Protein AF-A0A6S6G348-F1 (afdb_monomer_lite)

Secondary structure (DSSP, 8-state):
-----------------------PPPPPPPP-PPPPPPEEEEEEEEEEE--TTS-HHHHHHHHHHHHHHHHT--STTTHHHHHHHTT-EEEEEEEEEGGGS-HHHHHHHHHPPTTPBPPPBS-TTTTEEEEEEEEEEEE--

pLDDT: mean 83.46, std 15.78, range [40.0, 96.06]

Structure (mmCIF, N/CA/C/O backbone):
data_AF-A0A6S6G348-F1
#
_entry.id   AF-A0A6S6G348-F1
#
loop_
_atom_site.group_PDB
_atom_site.id
_atom_site.type_symbol
_atom_site.label_atom_id
_atom_site.label_alt_id
_atom_site.label_comp_id
_atom_site.label_asym_id
_atom_site.label_entity_id
_atom_site.label_seq_id
_atom_site.pdbx_PDB_ins_code
_atom_site.Cartn_x
_atom_site.Cartn_y
_atom_site.Cartn_z
_atom_site.occupancy
_atom_site.B_iso_or_equiv
_atom_site.auth_seq_id
_atom_site.auth_comp_id
_atom_site.auth_asym_id
_atom_site.auth_atom_id
_atom_site.pdbx_PDB_model_num
ATOM 1 N N . MET A 1 1 ? -27.844 35.633 -78.879 1.00 42.41 1 MET A N 1
ATOM 2 C CA . MET A 1 1 ? -27.438 36.965 -79.381 1.00 42.41 1 MET A CA 1
ATOM 3 C C . MET A 1 1 ? -27.120 37.827 -78.162 1.00 42.41 1 MET A C 1
ATOM 5 O O . MET A 1 1 ? -27.983 37.888 -77.311 1.00 42.41 1 MET A O 1
ATOM 9 N N . THR A 1 2 ? -25.990 38.483 -77.908 1.00 40.00 2 THR A N 1
ATOM 10 C CA . THR A 1 2 ? -24.669 38.653 -78.532 1.00 40.00 2 THR A CA 1
ATOM 11 C C . THR A 1 2 ? -23.876 39.516 -77.524 1.00 40.00 2 THR A C 1
ATOM 13 O O . THR A 1 2 ? -24.476 40.437 -76.981 1.00 40.00 2 THR A O 1
ATOM 16 N N . LYS A 1 3 ? -22.558 39.287 -77.356 1.00 44.50 3 LYS A N 1
ATOM 17 C CA . LYS A 1 3 ? -21.554 40.154 -76.671 1.00 44.50 3 LYS A CA 1
ATOM 18 C C . LYS A 1 3 ? -21.692 40.265 -75.132 1.00 44.50 3 LYS A C 1
ATOM 20 O O . LYS A 1 3 ? -22.777 40.392 -74.602 1.00 44.50 3 LYS A O 1
ATOM 25 N N . THR A 1 4 ? -20.624 40.221 -74.329 1.00 50.81 4 THR A N 1
ATOM 26 C CA . THR A 1 4 ? -19.409 41.037 -74.473 1.00 50.81 4 THR A CA 1
ATOM 27 C C . THR A 1 4 ? -18.234 40.426 -73.693 1.00 50.81 4 THR A C 1
ATOM 29 O O . THR A 1 4 ? -18.291 40.285 -72.476 1.00 50.81 4 THR A O 1
ATOM 32 N N . LEU A 1 5 ? -17.154 40.096 -74.406 1.00 58.41 5 LEU A N 1
ATOM 33 C CA . LEU A 1 5 ? -15.804 39.906 -73.867 1.00 58.41 5 LEU A CA 1
ATOM 34 C C . LEU A 1 5 ? -15.197 41.273 -73.540 1.00 58.41 5 LEU A C 1
ATOM 36 O O . LEU A 1 5 ? -15.156 42.101 -74.449 1.00 58.41 5 LEU A O 1
ATOM 40 N N . THR A 1 6 ? -14.618 41.505 -72.354 1.00 52.28 6 THR A N 1
ATOM 41 C CA . THR A 1 6 ? -13.570 42.540 -72.205 1.00 52.28 6 THR A CA 1
ATOM 42 C C . THR A 1 6 ? -12.612 42.272 -71.028 1.00 52.28 6 THR A C 1
ATOM 44 O O . THR A 1 6 ? -12.906 42.577 -69.882 1.00 52.28 6 THR A O 1
ATOM 47 N N . ARG A 1 7 ? -11.436 41.738 -71.389 1.00 50.44 7 ARG A N 1
ATOM 48 C CA . ARG A 1 7 ? -10.073 42.044 -70.896 1.00 50.44 7 ARG A CA 1
ATOM 49 C C . ARG A 1 7 ? -9.738 41.838 -69.410 1.00 50.44 7 ARG A C 1
ATOM 51 O O . ARG A 1 7 ? -9.768 42.758 -68.603 1.00 50.44 7 ARG A O 1
ATOM 58 N N . LEU A 1 8 ? -9.213 40.644 -69.131 1.00 49.50 8 LEU A N 1
ATOM 59 C CA . LEU A 1 8 ? -8.283 40.386 -68.033 1.00 49.50 8 LEU A CA 1
ATOM 60 C C . LEU A 1 8 ? -6.935 41.061 -68.371 1.00 49.50 8 LEU A C 1
ATOM 62 O O . LEU A 1 8 ? -6.202 40.584 -69.237 1.00 49.50 8 LEU A O 1
ATOM 66 N N . SER A 1 9 ? -6.635 42.202 -67.748 1.00 47.44 9 SER A N 1
ATOM 67 C CA . SER A 1 9 ? -5.305 42.821 -67.828 1.00 47.44 9 SER A CA 1
ATOM 68 C C . SER A 1 9 ? -4.337 42.086 -66.907 1.00 47.44 9 SER A C 1
ATOM 70 O O . SER A 1 9 ? -4.500 42.074 -65.690 1.00 47.44 9 SER A O 1
ATOM 72 N N . ILE A 1 10 ? -3.321 41.492 -67.524 1.00 53.97 10 ILE A N 1
ATOM 73 C CA . ILE A 1 10 ? -2.128 40.924 -66.901 1.00 53.97 10 ILE A CA 1
ATOM 74 C C . ILE A 1 10 ? -1.099 42.057 -66.792 1.00 53.97 10 ILE A C 1
ATOM 76 O O . ILE A 1 10 ? -0.582 42.512 -67.807 1.00 53.97 10 ILE A O 1
ATOM 80 N N . ALA A 1 11 ? -0.817 42.520 -65.578 1.00 45.59 11 ALA A N 1
ATOM 81 C CA . ALA A 1 11 ? 0.353 43.324 -65.209 1.00 45.59 11 ALA A CA 1
ATOM 82 C C . ALA A 1 11 ? 0.430 43.293 -63.670 1.00 45.59 11 ALA A C 1
ATOM 84 O O . ALA A 1 11 ? -0.579 43.521 -63.020 1.00 45.59 11 ALA A O 1
ATOM 85 N N . ALA A 1 12 ? 1.521 42.987 -62.982 1.00 51.47 12 ALA A N 1
ATOM 86 C CA . ALA A 1 12 ? 2.907 42.848 -63.369 1.00 51.47 12 ALA A CA 1
ATOM 87 C C . ALA A 1 12 ? 3.573 41.842 -62.411 1.00 51.47 12 ALA A C 1
ATOM 89 O O . ALA A 1 12 ? 3.335 41.869 -61.203 1.00 51.47 12 ALA A O 1
ATOM 90 N N . LEU A 1 13 ? 4.418 40.965 -62.958 1.00 51.59 13 LEU A N 1
ATOM 91 C CA . LEU A 1 13 ? 5.405 40.227 -62.178 1.00 51.59 13 LEU A CA 1
ATOM 92 C C . LEU A 1 13 ? 6.441 41.230 -61.657 1.00 51.59 13 LEU A C 1
ATOM 94 O O . LEU A 1 13 ? 7.192 41.796 -62.447 1.00 51.59 13 LEU A O 1
ATOM 98 N N . ALA A 1 14 ? 6.521 41.404 -60.342 1.00 51.78 14 ALA A N 1
ATOM 99 C CA . ALA A 1 14 ? 7.700 41.958 -59.688 1.00 51.78 14 ALA A CA 1
ATOM 100 C C . ALA A 1 14 ? 8.364 40.831 -58.888 1.00 51.78 14 ALA A C 1
ATOM 102 O O . ALA A 1 14 ? 8.032 40.567 -57.734 1.00 51.78 14 ALA A O 1
ATOM 103 N N . ILE A 1 15 ? 9.269 40.117 -59.558 1.00 60.88 15 ILE A N 1
ATOM 104 C CA . ILE A 1 15 ? 10.200 39.179 -58.933 1.00 60.88 15 ILE A CA 1
ATOM 105 C C . ILE A 1 15 ? 11.302 40.027 -58.291 1.00 60.88 15 ILE A C 1
ATOM 107 O O . ILE A 1 15 ? 12.186 40.514 -58.989 1.00 60.88 15 ILE A O 1
ATOM 111 N N . SER A 1 16 ? 11.262 40.191 -56.970 1.00 54.62 16 SER A N 1
ATOM 112 C CA . SER A 1 16 ? 12.415 40.648 -56.185 1.00 54.62 16 SER A CA 1
ATOM 113 C C . SER A 1 16 ? 12.945 39.466 -55.382 1.00 54.62 16 SER A C 1
ATOM 115 O O . SER A 1 16 ? 12.503 39.202 -54.267 1.00 54.62 16 SER A O 1
ATOM 117 N N . LEU A 1 17 ? 13.874 38.725 -55.990 1.00 60.19 17 LEU A N 1
ATOM 118 C CA . LEU A 1 17 ? 14.581 37.595 -55.390 1.00 60.19 17 LEU A CA 1
ATOM 119 C C . LEU A 1 17 ? 16.019 38.011 -55.059 1.00 60.19 17 LEU A C 1
ATOM 121 O O . LEU A 1 17 ? 16.921 37.716 -55.830 1.00 60.19 17 LEU A O 1
ATOM 125 N N . ILE A 1 18 ? 16.260 38.687 -53.933 1.00 62.12 18 ILE A N 1
ATOM 126 C CA . ILE A 1 18 ? 17.600 38.710 -53.317 1.00 62.12 18 ILE A CA 1
ATOM 127 C C . ILE A 1 18 ? 17.441 38.809 -51.795 1.00 62.12 18 ILE A C 1
ATOM 129 O O . ILE A 1 18 ? 17.275 39.892 -51.243 1.00 62.12 18 ILE A O 1
ATOM 133 N N . ALA A 1 19 ? 17.515 37.668 -51.113 1.00 59.53 19 ALA A N 1
ATOM 134 C CA . ALA A 1 19 ? 17.841 37.607 -49.692 1.00 59.53 19 ALA A CA 1
ATOM 135 C C . ALA A 1 19 ? 19.164 36.833 -49.556 1.00 59.53 19 ALA A C 1
ATOM 137 O O . ALA A 1 19 ? 19.288 35.758 -50.150 1.00 59.53 19 ALA A O 1
ATOM 138 N N . PRO A 1 20 ? 20.168 37.346 -48.822 1.00 57.03 20 PRO A N 1
ATOM 139 C CA . PRO A 1 20 ? 21.407 36.616 -48.602 1.00 57.03 20 PRO A CA 1
ATOM 140 C C . PRO A 1 20 ? 21.132 35.419 -47.686 1.00 57.03 20 PRO A C 1
ATOM 142 O O . PRO A 1 20 ? 20.765 35.573 -46.522 1.00 57.03 20 PRO A O 1
ATOM 145 N N . PHE A 1 21 ? 21.314 34.213 -48.223 1.00 55.91 21 PHE A N 1
ATOM 146 C CA . PHE A 1 21 ? 21.340 32.977 -47.448 1.00 55.91 21 PHE A CA 1
ATOM 147 C C . PHE A 1 21 ? 22.572 33.018 -46.531 1.00 55.91 21 PHE A C 1
ATOM 149 O O . PHE A 1 21 ? 23.689 32.702 -46.939 1.00 55.91 21 PHE A O 1
ATOM 156 N N . ALA A 1 22 ? 22.381 33.458 -45.288 1.00 58.53 22 ALA A N 1
ATOM 157 C CA . ALA A 1 22 ? 23.371 33.282 -44.241 1.00 58.53 22 ALA A CA 1
ATOM 158 C C . ALA A 1 22 ? 23.515 31.776 -43.980 1.00 58.53 22 ALA A C 1
ATOM 160 O O . ALA A 1 22 ? 22.620 31.137 -43.424 1.00 58.53 22 ALA A O 1
ATOM 161 N N . LEU A 1 23 ? 24.631 31.200 -44.427 1.00 62.00 23 LEU A N 1
ATOM 162 C CA . LEU A 1 23 ? 24.992 29.809 -44.182 1.00 62.00 23 LEU A CA 1
ATOM 163 C C . LEU A 1 23 ? 25.342 29.653 -42.695 1.00 62.00 23 LEU A C 1
ATOM 165 O O . LEU A 1 23 ? 26.496 29.778 -42.288 1.00 62.00 23 LEU A O 1
ATOM 169 N N . ALA A 1 24 ? 24.321 29.440 -41.866 1.00 60.31 24 ALA A N 1
ATOM 170 C CA . ALA A 1 24 ? 24.498 29.094 -40.467 1.00 60.31 24 ALA A CA 1
ATOM 171 C C . ALA A 1 24 ? 25.220 27.742 -40.375 1.00 60.31 24 ALA A C 1
ATOM 173 O O . ALA A 1 24 ? 24.788 26.746 -40.960 1.00 60.31 24 ALA A O 1
ATOM 174 N N . ALA A 1 25 ? 26.339 27.718 -39.650 1.00 63.09 25 ALA A N 1
ATOM 175 C CA . ALA A 1 25 ? 27.100 26.511 -39.373 1.00 63.09 25 ALA A CA 1
ATOM 176 C C . ALA A 1 25 ? 26.193 25.428 -38.763 1.00 63.09 25 ALA A C 1
ATOM 178 O O . ALA A 1 25 ? 25.502 25.668 -37.771 1.00 63.09 25 ALA A O 1
ATOM 179 N N . ALA A 1 26 ? 26.209 24.230 -39.348 1.00 65.06 26 ALA A N 1
ATOM 180 C CA . ALA A 1 26 ? 25.468 23.089 -38.828 1.00 65.06 26 ALA A CA 1
ATOM 181 C C . ALA A 1 26 ? 25.947 22.743 -37.400 1.00 65.06 26 ALA A C 1
ATOM 183 O O . ALA A 1 26 ? 27.161 22.664 -37.165 1.00 65.06 26 ALA A O 1
ATOM 184 N N . PRO A 1 27 ? 25.037 22.515 -36.434 1.00 70.44 27 PRO A N 1
ATOM 185 C CA . PRO A 1 27 ? 25.428 22.062 -35.107 1.00 70.44 27 PRO A CA 1
ATOM 186 C C . PRO A 1 27 ? 26.082 20.680 -35.213 1.00 70.44 27 PRO A C 1
ATOM 188 O O . PRO A 1 27 ? 25.544 19.766 -35.840 1.00 70.44 27 PRO A O 1
ATOM 191 N N . LYS A 1 28 ? 27.256 20.516 -34.587 1.00 68.00 28 LYS A N 1
ATOM 192 C CA . LYS A 1 28 ? 27.884 19.196 -34.436 1.00 68.00 28 LYS A CA 1
ATOM 193 C C . LYS A 1 28 ? 26.889 18.260 -33.729 1.00 68.00 28 LYS A C 1
ATOM 195 O O . LYS A 1 28 ? 26.266 18.705 -32.760 1.00 68.00 28 LYS A O 1
ATOM 200 N N . PRO A 1 29 ? 26.733 16.992 -34.160 1.00 66.81 29 PRO A N 1
ATOM 201 C CA . PRO A 1 29 ? 25.852 16.058 -33.472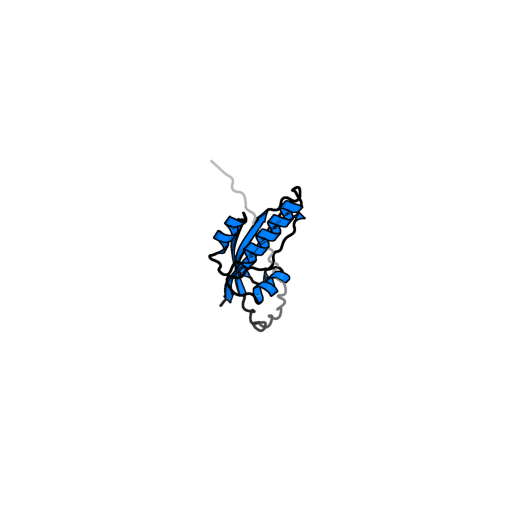 1.00 66.81 29 PRO A CA 1
ATOM 202 C C . PRO A 1 29 ? 26.309 15.938 -32.018 1.00 66.81 29 PRO A C 1
ATOM 204 O O . PRO A 1 29 ? 27.471 15.632 -31.740 1.00 66.81 29 PRO A O 1
ATOM 207 N N . ALA A 1 30 ? 25.403 16.245 -31.089 1.00 65.06 30 ALA A N 1
ATOM 208 C CA . ALA A 1 30 ? 25.683 16.131 -29.668 1.00 65.06 30 ALA A CA 1
ATOM 209 C C . ALA A 1 30 ? 26.061 14.676 -29.333 1.00 65.06 30 ALA A C 1
ATOM 211 O O . ALA A 1 30 ? 25.508 13.749 -29.940 1.00 65.06 30 ALA A O 1
ATOM 212 N N . PRO A 1 31 ? 26.967 14.442 -28.364 1.00 67.00 31 PRO A N 1
ATOM 213 C CA . PRO A 1 31 ? 27.217 13.093 -27.877 1.00 67.00 31 PRO A CA 1
ATOM 214 C C . PRO A 1 31 ? 25.880 12.496 -27.432 1.00 67.00 31 PRO A C 1
ATOM 216 O O . PRO A 1 31 ? 25.144 13.133 -26.672 1.00 67.00 31 PRO A O 1
ATOM 219 N N . LYS A 1 32 ? 25.545 11.298 -27.928 1.00 63.31 32 LYS A N 1
ATOM 220 C CA . LYS A 1 32 ? 24.353 10.559 -27.496 1.00 63.31 32 LYS A CA 1
ATOM 221 C C . LYS A 1 32 ? 24.485 10.324 -25.994 1.00 63.31 32 LYS A C 1
ATOM 223 O O . LYS A 1 32 ? 25.187 9.413 -25.564 1.00 63.31 32 LYS A O 1
ATOM 228 N N . LYS A 1 33 ? 23.861 11.183 -25.187 1.00 69.12 33 LYS A N 1
ATOM 229 C CA . LYS A 1 33 ? 23.741 10.962 -23.749 1.00 69.12 33 LYS A CA 1
ATOM 230 C C . LYS A 1 33 ? 22.970 9.659 -23.597 1.00 69.12 33 LYS A C 1
ATOM 232 O O . LYS A 1 33 ? 21.876 9.541 -24.144 1.00 69.12 33 LYS A O 1
ATOM 237 N N . ALA A 1 34 ? 23.553 8.680 -22.913 1.00 70.12 34 ALA A N 1
ATOM 238 C CA . ALA A 1 34 ? 22.820 7.481 -22.543 1.00 70.12 34 ALA A CA 1
ATOM 239 C C . ALA A 1 34 ? 21.558 7.923 -21.789 1.00 70.12 34 ALA A C 1
ATOM 241 O O . ALA A 1 34 ? 21.656 8.619 -20.776 1.00 70.12 34 ALA A O 1
ATOM 242 N N . THR A 1 35 ? 20.378 7.591 -22.312 1.00 70.62 35 THR A N 1
ATOM 243 C CA . THR A 1 35 ? 19.127 7.824 -21.596 1.00 70.62 35 THR A CA 1
ATOM 244 C C . THR A 1 35 ? 19.129 6.924 -20.363 1.00 70.62 35 THR A C 1
ATOM 246 O O . THR A 1 35 ? 19.319 5.711 -20.501 1.00 70.62 35 THR A O 1
ATOM 249 N N . PRO A 1 36 ? 18.987 7.480 -19.146 1.00 74.06 36 PRO A N 1
ATOM 250 C CA . PRO A 1 36 ? 18.901 6.657 -17.951 1.00 74.06 36 PRO A CA 1
ATOM 251 C C . PRO A 1 36 ? 17.687 5.738 -18.084 1.00 74.06 36 PRO A C 1
ATOM 253 O O . PRO A 1 36 ? 16.603 6.195 -18.445 1.00 74.06 36 PRO A O 1
ATOM 256 N N . LYS A 1 37 ? 17.876 4.440 -17.820 1.00 83.44 37 LYS A N 1
ATOM 257 C CA . LYS A 1 37 ? 16.794 3.457 -17.933 1.00 83.44 37 LYS A CA 1
ATOM 258 C C . LYS A 1 37 ? 15.645 3.840 -17.008 1.00 83.44 37 LYS A C 1
ATOM 260 O O . LYS A 1 37 ? 15.863 4.081 -15.816 1.00 83.44 37 LYS A O 1
ATOM 265 N N . LEU A 1 38 ? 14.433 3.872 -17.551 1.00 86.62 38 LEU A N 1
ATOM 266 C CA . LEU A 1 38 ? 13.244 4.164 -16.770 1.00 86.62 38 LEU A CA 1
ATOM 267 C C . LEU A 1 38 ? 12.869 2.945 -15.924 1.00 86.62 38 LEU A C 1
ATOM 269 O O . LE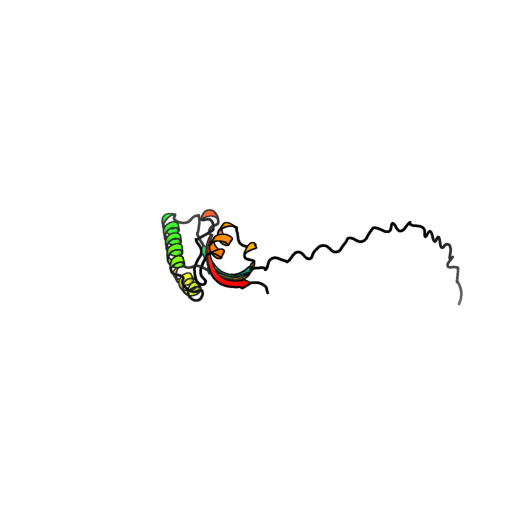U A 1 38 ? 12.883 1.814 -16.401 1.00 86.62 38 LEU A O 1
ATOM 273 N N . VAL A 1 39 ? 12.535 3.163 -14.654 1.00 93.06 39 VAL A N 1
ATOM 274 C CA . VAL A 1 39 ? 11.988 2.111 -13.788 1.00 93.06 39 VAL A CA 1
ATOM 275 C C . VAL A 1 39 ? 10.488 2.328 -13.690 1.00 93.06 39 VAL A C 1
ATOM 277 O O . VAL A 1 39 ? 10.052 3.357 -13.177 1.00 93.06 39 VAL A O 1
ATOM 280 N N . LEU A 1 40 ? 9.715 1.360 -14.165 1.00 94.38 40 LEU A N 1
ATOM 281 C CA . LEU A 1 40 ? 8.264 1.324 -14.065 1.00 94.38 40 LEU A CA 1
ATOM 282 C C . LEU A 1 40 ? 7.856 0.472 -12.866 1.00 94.38 40 LEU A C 1
ATOM 284 O O . LEU A 1 40 ? 8.428 -0.591 -12.614 1.00 94.38 40 LEU A O 1
ATOM 288 N N . VAL A 1 41 ? 6.848 0.921 -12.130 1.00 95.19 41 VAL A N 1
ATOM 289 C CA . VAL A 1 41 ? 6.251 0.168 -11.030 1.00 95.19 41 VAL A CA 1
ATOM 290 C C . VAL A 1 41 ? 4.787 -0.121 -11.315 1.00 95.19 41 VAL A C 1
ATOM 292 O O . VAL A 1 41 ? 4.085 0.655 -11.962 1.00 95.19 41 VAL A O 1
ATOM 295 N N . THR A 1 42 ? 4.332 -1.266 -10.825 1.00 95.56 42 THR A N 1
ATOM 296 C CA . THR A 1 42 ? 2.910 -1.588 -10.731 1.00 95.56 42 THR A CA 1
ATOM 297 C C . THR A 1 42 ? 2.553 -1.637 -9.263 1.00 95.56 42 THR A C 1
ATOM 299 O O . THR A 1 42 ? 3.193 -2.364 -8.500 1.00 95.56 42 THR A O 1
ATOM 302 N N . VAL A 1 43 ? 1.567 -0.844 -8.867 1.00 94.94 43 VAL A N 1
ATOM 303 C CA . VAL A 1 43 ? 1.130 -0.705 -7.483 1.00 94.94 43 VAL A CA 1
ATOM 304 C C . VAL A 1 43 ? -0.380 -0.855 -7.390 1.00 94.94 43 VAL A C 1
ATOM 306 O O . VAL A 1 43 ? -1.116 -0.459 -8.293 1.00 94.94 43 VAL A O 1
ATOM 309 N N . LYS A 1 44 ? -0.838 -1.392 -6.264 1.00 95.88 44 LYS A N 1
ATOM 310 C CA . LYS A 1 44 ? -2.231 -1.273 -5.843 1.00 95.88 44 LYS A CA 1
ATOM 311 C C . LYS A 1 44 ? -2.330 -0.197 -4.786 1.00 95.88 44 LYS A C 1
ATOM 313 O O . LYS A 1 44 ? -1.585 -0.218 -3.813 1.00 95.88 44 LYS A O 1
ATOM 318 N N . GLN A 1 45 ? -3.250 0.732 -4.963 1.00 94.62 45 GLN A N 1
ATOM 319 C CA . GLN A 1 45 ? -3.556 1.744 -3.972 1.00 94.62 45 GLN A CA 1
ATOM 320 C C . GLN A 1 45 ? -4.789 1.325 -3.187 1.00 94.62 45 GLN A C 1
ATOM 322 O O . GLN A 1 45 ? -5.868 1.197 -3.759 1.00 94.62 45 GLN A O 1
ATOM 327 N N . MET A 1 46 ? -4.643 1.185 -1.875 1.00 95.50 46 MET A N 1
ATOM 328 C CA . MET A 1 46 ? -5.769 1.101 -0.951 1.00 95.50 46 MET A CA 1
ATOM 329 C C . MET A 1 46 ? -6.094 2.493 -0.428 1.00 95.50 46 MET A C 1
ATOM 331 O O . MET A 1 46 ? -5.198 3.256 -0.076 1.00 95.50 46 MET A O 1
ATOM 335 N N . THR A 1 47 ? -7.373 2.851 -0.404 1.00 95.56 47 THR A N 1
ATOM 336 C CA . THR A 1 47 ? -7.851 4.145 0.093 1.00 95.56 47 THR A CA 1
ATOM 337 C C . THR A 1 47 ? -9.024 3.934 1.031 1.00 95.56 47 THR A C 1
ATOM 339 O O . THR A 1 47 ? -10.016 3.319 0.646 1.00 95.56 47 THR A O 1
ATOM 342 N N . VAL A 1 48 ? -8.933 4.491 2.234 1.00 94.88 48 VAL A N 1
ATOM 343 C CA . VAL A 1 48 ? -10.049 4.569 3.175 1.00 94.88 48 VAL A CA 1
ATOM 344 C C . VAL A 1 48 ? -10.550 6.010 3.238 1.00 94.88 48 VAL A C 1
ATOM 346 O O . VAL A 1 48 ? -9.763 6.955 3.329 1.00 94.88 48 VAL A O 1
ATOM 349 N N . ALA A 1 49 ? -11.868 6.182 3.149 1.00 93.69 49 ALA A N 1
ATOM 350 C CA . ALA A 1 49 ? -12.501 7.476 3.363 1.00 93.69 49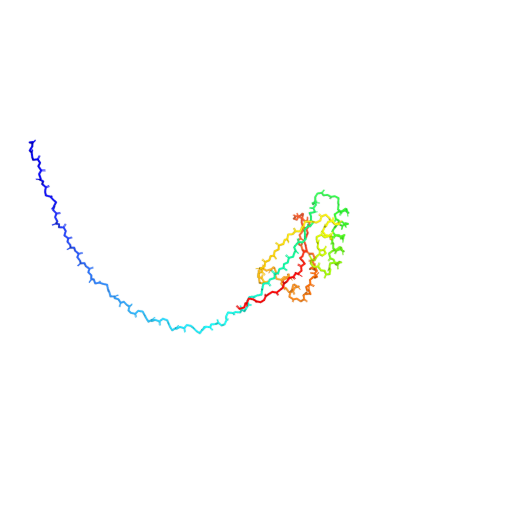 ALA A CA 1
ATOM 351 C C . ALA A 1 49 ? -12.603 7.759 4.866 1.00 93.69 49 ALA A C 1
ATOM 353 O O . ALA A 1 49 ? -13.000 6.887 5.650 1.00 93.69 49 ALA A O 1
ATOM 354 N N . VAL A 1 50 ? -12.256 8.979 5.247 1.00 91.81 50 VAL A N 1
ATOM 355 C CA . VAL A 1 50 ? -12.355 9.511 6.603 1.00 91.81 50 VAL A CA 1
ATOM 356 C C . VAL A 1 50 ? -13.311 10.692 6.539 1.00 91.81 50 VAL A C 1
ATOM 358 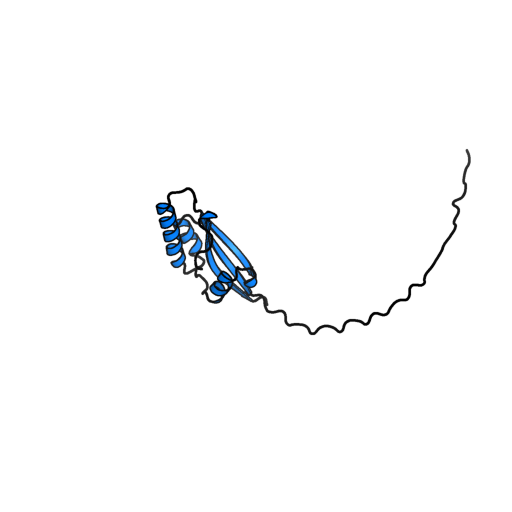O O . VAL A 1 50 ? -13.132 11.575 5.709 1.00 91.81 50 VAL A O 1
ATOM 361 N N . ASP A 1 51 ? -14.345 10.687 7.373 1.00 90.12 51 ASP A N 1
ATOM 362 C CA . ASP A 1 51 ? -15.238 11.835 7.496 1.00 90.12 51 ASP A CA 1
ATOM 363 C C . ASP A 1 51 ? -14.626 12.810 8.512 1.00 90.12 51 ASP A C 1
ATOM 365 O O . ASP A 1 51 ? -14.545 12.449 9.685 1.00 90.12 51 ASP A O 1
ATOM 369 N N . PRO A 1 52 ? -14.159 14.004 8.105 1.00 86.19 52 PRO A N 1
ATOM 370 C CA . PRO A 1 52 ? -13.539 14.951 9.027 1.00 86.19 52 PRO A CA 1
ATOM 371 C C . PRO A 1 52 ? -14.530 15.555 10.034 1.00 86.19 52 PRO A C 1
ATOM 373 O O . PRO A 1 52 ? -14.088 16.108 11.036 1.00 86.19 52 PRO A O 1
ATOM 376 N N . ALA A 1 53 ? -15.843 15.462 9.789 1.00 89.81 53 ALA A N 1
ATOM 377 C CA . ALA A 1 53 ? -16.884 15.915 10.714 1.00 89.81 53 ALA A CA 1
ATOM 378 C C . ALA A 1 53 ? -17.363 14.805 11.669 1.00 89.81 53 ALA A C 1
ATOM 380 O O . ALA A 1 53 ? -18.227 15.047 12.514 1.00 89.81 53 ALA A O 1
ATOM 381 N N . GLY A 1 54 ? -16.836 13.586 11.517 1.00 87.69 54 GLY A N 1
ATOM 382 C CA . GLY A 1 54 ? -17.195 12.439 12.342 1.00 87.69 54 GLY A CA 1
ATOM 383 C C . GLY A 1 54 ? -16.591 12.480 13.748 1.00 87.69 54 GLY A C 1
ATOM 384 O O . GLY A 1 54 ? -15.772 13.331 14.086 1.00 87.69 54 GLY A O 1
ATOM 385 N N . ASP A 1 55 ? -16.979 11.502 14.565 1.00 94.88 55 ASP A N 1
ATOM 386 C CA . ASP A 1 55 ? -16.415 11.302 15.900 1.00 94.88 55 ASP A CA 1
ATOM 387 C C . ASP A 1 55 ? -14.900 11.027 15.839 1.00 94.88 55 ASP A C 1
ATOM 389 O O . ASP A 1 55 ? -14.446 10.102 15.157 1.00 94.88 55 ASP A O 1
ATOM 393 N N . GLU A 1 56 ? -14.110 11.818 16.573 1.00 91.69 56 GLU A N 1
ATOM 394 C CA . GLU A 1 56 ? -12.644 11.762 16.519 1.00 91.69 56 GLU A CA 1
ATOM 395 C C . GLU A 1 56 ? -12.107 10.396 16.958 1.00 91.69 56 GLU A C 1
ATOM 397 O O . GLU A 1 56 ? -11.172 9.863 16.348 1.00 91.69 56 GLU A O 1
ATOM 402 N N . LYS A 1 57 ? -12.723 9.795 17.984 1.00 93.94 57 LYS A N 1
ATOM 403 C CA . LYS A 1 57 ? -12.300 8.492 18.491 1.00 93.94 57 LYS A CA 1
ATOM 404 C C . LYS A 1 57 ? -12.550 7.403 17.447 1.00 93.94 57 LYS A C 1
ATOM 406 O O . LYS A 1 57 ? -11.646 6.622 17.153 1.00 93.94 57 LYS A O 1
ATOM 411 N N . ALA A 1 58 ? -13.734 7.378 16.844 1.00 92.50 58 ALA A N 1
ATOM 412 C CA . ALA A 1 58 ? -14.080 6.436 15.787 1.00 92.50 58 ALA A CA 1
ATOM 413 C C . ALA A 1 58 ? -13.170 6.593 14.557 1.00 92.50 58 ALA A C 1
ATOM 415 O O . ALA A 1 58 ? -12.761 5.599 13.952 1.00 92.50 58 ALA A O 1
ATOM 416 N N . ILE A 1 59 ? -12.806 7.829 14.198 1.00 92.38 59 ILE A N 1
ATOM 417 C CA . ILE A 1 59 ? -11.852 8.111 13.118 1.00 92.38 59 ILE A CA 1
ATOM 418 C C . ILE A 1 59 ? -10.470 7.543 13.452 1.00 92.38 59 ILE A C 1
ATOM 420 O O . ILE A 1 59 ? -9.868 6.866 12.615 1.00 92.38 59 ILE A O 1
ATOM 424 N N . ALA A 1 60 ? -9.967 7.803 14.660 1.00 92.38 60 ALA A N 1
ATOM 425 C CA . ALA A 1 60 ? -8.673 7.300 15.105 1.00 92.38 60 ALA A CA 1
ATOM 426 C C 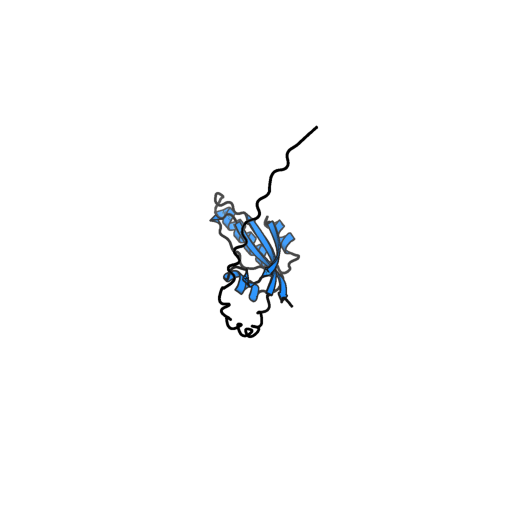. ALA A 1 60 ? -8.639 5.764 15.101 1.00 92.38 60 ALA A C 1
ATOM 428 O O . ALA A 1 60 ? -7.711 5.178 14.540 1.00 92.38 60 ALA A O 1
ATOM 429 N N . ASP A 1 61 ? -9.684 5.119 15.628 1.00 93.88 61 ASP A N 1
ATOM 430 C CA . ASP A 1 61 ? -9.821 3.661 15.644 1.00 93.88 61 ASP A CA 1
ATOM 431 C C . ASP A 1 61 ? -9.834 3.090 14.210 1.00 93.88 61 ASP A C 1
ATOM 433 O O . ASP A 1 61 ? -9.139 2.114 13.915 1.00 93.88 61 ASP A O 1
ATOM 437 N N . LYS A 1 62 ? -10.556 3.732 13.280 1.00 92.19 62 LYS A N 1
ATOM 438 C CA . LYS A 1 62 ? -10.616 3.324 11.866 1.00 92.19 62 LYS A CA 1
ATOM 439 C C . LYS A 1 62 ? -9.259 3.432 11.171 1.00 92.19 62 LYS A C 1
ATOM 441 O O . LYS A 1 62 ? -8.876 2.531 10.423 1.00 92.19 62 LYS A O 1
ATOM 446 N N . ILE A 1 63 ? -8.525 4.520 11.402 1.00 93.06 63 ILE A N 1
ATOM 447 C CA . ILE A 1 63 ? -7.195 4.732 10.811 1.00 93.06 63 ILE A CA 1
ATOM 448 C C . ILE A 1 63 ? -6.187 3.739 11.391 1.00 93.06 63 ILE A C 1
ATOM 450 O O . ILE A 1 63 ? -5.410 3.155 10.636 1.00 93.06 63 ILE A O 1
ATOM 454 N N . ALA A 1 64 ? -6.229 3.494 12.702 1.00 93.75 64 ALA A N 1
ATOM 455 C CA . ALA A 1 64 ? -5.385 2.497 13.348 1.00 93.75 64 ALA A CA 1
ATOM 456 C C . ALA A 1 64 ? -5.661 1.090 12.793 1.00 93.75 64 ALA A C 1
ATOM 458 O O . ALA A 1 64 ? -4.724 0.380 12.427 1.00 93.75 64 ALA A O 1
ATOM 459 N N . ALA A 1 65 ? -6.933 0.710 12.638 1.00 94.00 65 ALA A N 1
ATOM 460 C CA . ALA A 1 65 ? -7.315 -0.561 12.025 1.00 94.00 65 ALA A CA 1
ATOM 461 C C . ALA A 1 65 ? -6.819 -0.671 10.574 1.00 94.00 65 ALA A C 1
ATOM 463 O O . ALA A 1 65 ? -6.252 -1.693 10.190 1.00 94.00 65 ALA A O 1
ATOM 464 N N . PHE A 1 66 ? -6.963 0.395 9.780 1.00 95.38 66 PHE A N 1
ATOM 465 C CA . PHE A 1 66 ? -6.450 0.451 8.410 1.00 95.38 66 PHE A CA 1
ATOM 466 C C . PHE A 1 66 ? -4.924 0.291 8.355 1.00 95.38 66 PHE A C 1
ATOM 468 O O . PHE A 1 66 ? -4.410 -0.454 7.517 1.00 95.38 66 PHE A O 1
ATOM 475 N N . GLN A 1 67 ? -4.194 0.939 9.267 1.00 93.94 67 GLN A N 1
ATOM 476 C CA . GLN A 1 67 ? -2.742 0.813 9.370 1.00 93.94 67 GLN A CA 1
ATOM 477 C C . GLN A 1 67 ? -2.324 -0.620 9.699 1.00 93.94 67 GLN A C 1
ATOM 479 O O . GLN A 1 67 ? -1.491 -1.185 8.994 1.00 93.94 67 GLN A O 1
ATOM 484 N N . GLN A 1 68 ? -2.917 -1.217 10.734 1.00 94.44 68 GLN A N 1
ATOM 485 C CA . GLN A 1 68 ? -2.595 -2.581 11.160 1.00 94.44 68 GLN A CA 1
ATOM 486 C C . GLN A 1 68 ? -2.914 -3.603 10.066 1.00 94.44 68 GLN A C 1
ATOM 488 O O . GLN A 1 68 ? -2.089 -4.459 9.756 1.00 94.44 68 GLN A O 1
ATOM 493 N N . ALA A 1 69 ? -4.070 -3.465 9.415 1.00 94.38 69 ALA A N 1
ATOM 494 C CA . ALA A 1 69 ? -4.455 -4.322 8.301 1.00 94.38 69 ALA A CA 1
ATOM 495 C C . ALA A 1 69 ? -3.465 -4.217 7.129 1.00 94.38 69 ALA A C 1
ATOM 497 O O . ALA A 1 69 ? -3.083 -5.230 6.548 1.00 94.38 69 ALA A O 1
ATOM 498 N N . SER A 1 70 ? -2.997 -3.003 6.822 1.00 93.06 70 SER A N 1
ATOM 499 C CA . SER A 1 70 ? -2.027 -2.765 5.747 1.00 93.06 70 SER A CA 1
ATOM 500 C C . SER A 1 70 ? -0.666 -3.414 6.022 1.00 93.06 70 SER A C 1
ATOM 502 O O . SER A 1 70 ? -0.035 -3.919 5.096 1.00 93.06 70 SER A O 1
ATOM 504 N N . LEU A 1 71 ? -0.222 -3.448 7.284 1.00 91.12 71 LEU A N 1
ATOM 505 C CA . LEU A 1 71 ? 1.023 -4.117 7.687 1.00 91.12 71 LEU A CA 1
ATOM 506 C C . LEU A 1 71 ? 0.958 -5.645 7.535 1.00 91.12 71 LEU A C 1
ATOM 508 O O . LEU A 1 71 ? 1.996 -6.283 7.385 1.00 91.12 71 LEU A O 1
ATOM 512 N N . GLY A 1 72 ? -0.245 -6.224 7.549 1.00 91.31 72 GLY A N 1
ATOM 513 C CA . GLY A 1 72 ? -0.474 -7.653 7.324 1.00 91.31 72 GLY A CA 1
ATOM 514 C C . GLY A 1 72 ? -0.469 -8.078 5.852 1.00 91.31 72 GLY A C 1
ATOM 515 O O . GLY A 1 72 ? -0.702 -9.250 5.567 1.00 91.31 72 GLY A O 1
ATOM 516 N N . ILE A 1 73 ? -0.241 -7.156 4.910 1.00 94.56 73 ILE A N 1
ATOM 517 C CA . ILE A 1 73 ? -0.190 -7.468 3.478 1.00 94.56 73 ILE A CA 1
ATOM 518 C C . ILE A 1 73 ? 1.209 -7.975 3.120 1.00 94.56 73 ILE A C 1
ATOM 520 O O . ILE A 1 73 ? 2.192 -7.233 3.193 1.00 94.56 73 ILE A O 1
ATOM 524 N N . PHE A 1 74 ? 1.280 -9.233 2.682 1.00 92.44 74 PHE A N 1
ATOM 525 C CA . PHE A 1 74 ? 2.521 -9.869 2.227 1.00 92.44 74 PHE A CA 1
ATOM 526 C C . PHE A 1 74 ? 2.504 -10.211 0.733 1.00 92.44 74 PHE A C 1
ATOM 528 O O . PHE A 1 74 ? 3.553 -10.492 0.151 1.00 92.44 74 PHE A O 1
ATOM 535 N N . SER A 1 75 ? 1.334 -10.161 0.092 1.00 94.12 75 SER A N 1
ATOM 536 C CA . SER A 1 75 ? 1.162 -10.383 -1.339 1.00 94.12 75 SER A CA 1
ATOM 537 C C . SER A 1 75 ? 0.178 -9.392 -1.959 1.00 94.12 75 SER A C 1
ATOM 539 O O . SER A 1 75 ? -0.806 -8.971 -1.354 1.00 94.12 75 SER A O 1
ATOM 541 N N . CYS A 1 76 ? 0.378 -9.079 -3.243 1.00 94.06 76 CYS A N 1
ATOM 542 C CA . CYS A 1 76 ? -0.574 -8.271 -4.011 1.00 94.06 76 CYS A CA 1
ATOM 543 C C . CYS A 1 76 ? -1.930 -8.947 -4.262 1.00 94.06 76 CYS A C 1
ATOM 545 O O . CYS A 1 76 ? -2.888 -8.276 -4.671 1.00 94.06 76 CYS A O 1
ATOM 547 N N . ALA A 1 77 ? -2.014 -10.259 -4.035 1.00 93.38 77 ALA A N 1
ATOM 548 C CA . ALA A 1 77 ? -3.273 -10.994 -4.042 1.00 93.38 77 ALA A CA 1
ATOM 549 C C . ALA A 1 77 ? -4.127 -10.671 -2.801 1.00 93.38 77 ALA A C 1
ATOM 551 O O . ALA A 1 77 ? -5.344 -10.541 -2.921 1.00 93.38 77 ALA A O 1
ATOM 552 N N . ASP A 1 78 ? -3.491 -10.442 -1.647 1.00 93.81 78 ASP A N 1
ATOM 553 C CA . ASP A 1 78 ? -4.175 -10.250 -0.358 1.00 93.81 78 ASP A CA 1
ATOM 554 C C . ASP A 1 78 ? -4.911 -8.908 -0.284 1.00 93.81 78 ASP A C 1
ATOM 556 O O . ASP A 1 78 ? -5.917 -8.773 0.410 1.00 93.81 78 ASP A O 1
ATOM 560 N N . VAL A 1 79 ? -4.440 -7.920 -1.050 1.00 95.75 79 VAL A N 1
ATOM 561 C CA . VAL A 1 79 ? -4.898 -6.521 -1.033 1.00 95.75 79 VAL A CA 1
ATOM 562 C C . VAL A 1 79 ? -6.416 -6.399 -1.119 1.00 95.75 79 VAL A C 1
ATOM 564 O O . VAL A 1 79 ? -7.017 -5.660 -0.350 1.00 95.75 79 VAL A O 1
ATOM 567 N N . ALA A 1 80 ? -7.058 -7.129 -2.034 1.00 95.00 80 ALA A N 1
ATOM 568 C CA . ALA A 1 80 ? -8.507 -7.039 -2.207 1.00 95.00 80 ALA A CA 1
ATOM 569 C C . ALA A 1 80 ? -9.277 -7.634 -1.016 1.00 95.00 80 ALA A C 1
ATOM 571 O O . ALA A 1 80 ? -10.357 -7.150 -0.684 1.00 95.00 80 ALA A O 1
ATOM 572 N N . GLY A 1 81 ? -8.734 -8.673 -0.375 1.00 95.06 81 GLY A N 1
ATOM 573 C CA . GLY A 1 81 ? -9.310 -9.266 0.830 1.00 95.06 81 GLY A CA 1
ATOM 574 C C . GLY A 1 81 ? -9.171 -8.331 2.026 1.00 95.06 81 GLY A C 1
ATOM 575 O O . GLY A 1 81 ? -10.168 -7.995 2.659 1.00 95.06 81 GLY A O 1
ATOM 576 N N . VAL A 1 82 ? -7.956 -7.837 2.270 1.00 95.19 82 VAL A N 1
ATOM 577 C CA . VAL A 1 82 ? -7.660 -6.890 3.355 1.00 95.19 82 VAL A CA 1
ATOM 578 C C . VAL A 1 82 ? -8.437 -5.585 3.181 1.00 95.19 82 VAL A C 1
ATOM 580 O O . VAL A 1 82 ? -8.986 -5.062 4.140 1.00 95.19 82 VAL A O 1
ATOM 583 N N . ALA A 1 83 ? -8.572 -5.068 1.959 1.00 95.38 83 ALA A N 1
ATOM 584 C CA . ALA A 1 83 ? -9.352 -3.858 1.716 1.00 95.38 83 ALA A CA 1
ATOM 585 C C . ALA A 1 83 ? -10.829 -4.020 2.107 1.00 95.38 83 ALA A C 1
ATOM 587 O O . ALA A 1 83 ? -11.413 -3.105 2.685 1.00 95.38 83 ALA A O 1
ATOM 588 N N . LYS A 1 84 ? -11.424 -5.194 1.861 1.00 95.44 84 LYS A N 1
ATOM 589 C CA . LYS A 1 84 ? -12.815 -5.474 2.245 1.00 95.44 84 LYS A CA 1
ATOM 590 C C . LYS A 1 84 ? -13.014 -5.481 3.758 1.00 95.44 84 LYS A C 1
ATOM 592 O O . LYS A 1 84 ? -14.047 -5.000 4.211 1.00 95.44 84 LYS A O 1
ATOM 597 N N . THR A 1 85 ? -12.051 -5.979 4.538 1.00 94.44 85 THR A N 1
ATOM 598 C CA . THR A 1 85 ? -12.190 -6.045 6.005 1.00 94.44 85 THR A CA 1
ATOM 599 C C . THR A 1 85 ? -12.194 -4.665 6.659 1.00 94.44 85 THR A C 1
ATOM 601 O O . THR A 1 85 ? -12.838 -4.480 7.686 1.00 94.44 85 THR A O 1
ATOM 604 N N . VAL A 1 86 ? -11.523 -3.685 6.047 1.00 93.44 86 VAL A N 1
ATOM 605 C CA . VAL A 1 86 ? -11.401 -2.308 6.562 1.00 93.44 86 VAL A CA 1
ATOM 606 C C . VAL A 1 86 ? -12.242 -1.280 5.796 1.00 93.44 86 VAL A C 1
ATOM 608 O O . VAL A 1 86 ? -12.135 -0.080 6.048 1.00 93.44 86 VAL A O 1
ATOM 611 N N . GLY A 1 87 ? -13.076 -1.723 4.849 1.00 93.00 87 GLY A N 1
ATOM 612 C CA . GLY A 1 87 ? -13.913 -0.835 4.035 1.00 93.00 87 GLY A CA 1
ATOM 613 C C . GLY A 1 87 ? -13.110 0.123 3.146 1.00 93.00 87 GLY A C 1
ATOM 614 O O . GLY A 1 87 ? -13.515 1.267 2.940 1.00 93.00 87 GLY A O 1
ATOM 615 N N . ALA A 1 88 ? -11.952 -0.319 2.654 1.00 95.69 88 ALA A N 1
ATOM 616 C CA . ALA A 1 88 ? -11.118 0.436 1.729 1.00 95.69 88 ALA A CA 1
ATOM 617 C C . ALA A 1 88 ? -11.459 0.118 0.265 1.00 95.69 88 ALA A C 1
ATOM 619 O O . ALA A 1 88 ? -11.829 -1.000 -0.091 1.00 95.69 88 ALA A O 1
ATOM 620 N N . SER A 1 89 ? -11.272 1.111 -0.600 1.00 95.31 89 SER A N 1
ATOM 621 C CA . SER A 1 89 ? -11.314 0.951 -2.053 1.00 95.31 89 SER A CA 1
ATOM 622 C C . SER A 1 89 ? -9.921 0.632 -2.592 1.00 95.31 89 SER A C 1
ATOM 624 O O . SER A 1 89 ? -8.928 1.167 -2.091 1.00 95.31 89 SER A O 1
ATOM 626 N N . VAL A 1 90 ? -9.850 -0.227 -3.610 1.00 96.00 90 VAL A N 1
ATOM 627 C CA . VAL A 1 90 ? -8.605 -0.609 -4.285 1.00 96.00 90 VAL A CA 1
ATOM 628 C C . VAL A 1 90 ? -8.599 -0.026 -5.692 1.00 96.00 90 VAL A C 1
ATOM 630 O O . VAL A 1 90 ? -9.554 -0.208 -6.440 1.00 96.00 90 VAL A O 1
ATOM 633 N N . ALA A 1 91 ? -7.510 0.647 -6.050 1.00 95.31 91 ALA A N 1
ATOM 634 C CA . ALA A 1 91 ? -7.244 1.105 -7.407 1.00 95.31 91 ALA A CA 1
ATOM 635 C C . ALA A 1 91 ? -5.907 0.542 -7.898 1.00 95.31 91 ALA A C 1
ATOM 637 O O . ALA A 1 91 ? -4.896 0.632 -7.200 1.00 95.31 91 ALA A O 1
ATOM 638 N N . ASP A 1 92 ? -5.897 -0.014 -9.102 1.00 94.25 92 ASP A N 1
ATOM 639 C CA . ASP A 1 92 ? -4.697 -0.537 -9.746 1.00 94.25 92 ASP A CA 1
ATOM 640 C C . ASP A 1 92 ? -4.020 0.551 -10.588 1.00 94.25 92 ASP A C 1
ATOM 642 O O . ASP A 1 92 ? -4.663 1.217 -11.399 1.00 94.25 92 ASP A O 1
ATOM 646 N N . ALA A 1 93 ? -2.708 0.718 -10.417 1.00 91.44 93 ALA A N 1
ATOM 647 C CA . ALA A 1 93 ? -1.896 1.611 -11.233 1.00 91.44 93 ALA A CA 1
ATOM 648 C C . ALA A 1 93 ? -0.668 0.858 -11.756 1.00 91.44 93 ALA A C 1
ATOM 650 O O . ALA A 1 93 ? 0.256 0.532 -11.006 1.00 91.44 93 ALA A O 1
ATOM 651 N N . ALA A 1 94 ? -0.663 0.571 -13.057 1.00 91.38 94 ALA A N 1
ATOM 652 C CA . ALA A 1 94 ? 0.416 -0.134 -13.740 1.00 91.38 94 ALA A CA 1
ATOM 653 C C . ALA A 1 94 ? 1.238 0.817 -14.616 1.00 91.38 94 ALA A C 1
ATOM 655 O O . ALA A 1 94 ? 0.716 1.793 -15.150 1.00 91.38 94 ALA A O 1
ATOM 656 N N . GLY A 1 95 ? 2.531 0.516 -14.768 1.00 89.69 95 GLY A N 1
ATOM 657 C CA . GLY A 1 95 ? 3.422 1.287 -15.637 1.00 89.69 95 GLY A CA 1
ATOM 658 C C . GLY A 1 95 ? 3.730 2.695 -15.126 1.00 89.69 95 GLY A C 1
ATOM 659 O O . GLY A 1 95 ? 4.066 3.569 -15.918 1.00 89.69 95 GLY A O 1
ATOM 660 N N . VAL A 1 96 ? 3.619 2.937 -13.817 1.00 92.50 96 VAL A N 1
ATOM 661 C CA . VAL A 1 96 ? 3.916 4.251 -13.239 1.00 92.50 96 VAL A CA 1
ATOM 662 C C . VAL A 1 96 ? 5.434 4.429 -13.189 1.00 92.50 96 VAL A C 1
ATOM 664 O O . VAL A 1 96 ? 6.117 3.592 -12.593 1.00 92.50 96 VAL A O 1
ATOM 667 N N . PRO A 1 97 ? 6.001 5.500 -13.767 1.00 93.00 97 PRO A N 1
ATOM 668 C CA . PRO A 1 97 ? 7.412 5.802 -13.592 1.00 93.00 97 PRO A CA 1
ATOM 669 C C . PRO A 1 97 ? 7.735 5.977 -12.111 1.00 93.00 97 PRO A C 1
ATOM 671 O O . PRO A 1 97 ? 7.089 6.767 -11.425 1.00 93.00 97 PRO A O 1
ATOM 674 N N . LEU A 1 98 ? 8.776 5.309 -11.609 1.00 92.06 98 LEU A N 1
ATOM 675 C CA . LEU A 1 98 ? 9.212 5.485 -10.223 1.00 92.06 98 LEU A CA 1
ATOM 676 C C . LEU A 1 98 ? 9.495 6.966 -9.934 1.00 92.06 98 LEU A C 1
ATOM 678 O O . LEU A 1 98 ? 9.215 7.443 -8.849 1.00 92.06 98 LEU A O 1
ATOM 682 N N . THR A 1 99 ? 9.997 7.718 -10.911 1.00 91.12 99 THR A N 1
ATOM 683 C CA . THR A 1 99 ? 10.263 9.158 -10.797 1.00 91.12 99 THR A CA 1
ATOM 684 C C . THR A 1 99 ? 9.013 10.028 -10.665 1.00 91.12 99 THR A C 1
ATOM 686 O O . THR A 1 99 ? 9.142 11.139 -10.157 1.00 91.12 99 THR A O 1
ATOM 689 N N . ALA A 1 100 ? 7.843 9.537 -11.086 1.00 91.00 100 ALA A N 1
ATOM 690 C CA . ALA A 1 100 ? 6.564 10.240 -10.988 1.00 91.00 100 ALA A CA 1
ATOM 691 C C . ALA A 1 100 ? 5.925 10.128 -9.594 1.00 91.00 100 ALA A C 1
ATOM 693 O O . ALA A 1 100 ? 4.993 10.868 -9.286 1.00 91.00 100 ALA A O 1
ATOM 694 N N . LEU A 1 101 ? 6.416 9.223 -8.740 1.00 90.19 101 LEU A N 1
ATOM 695 C CA . LEU A 1 101 ? 5.965 9.151 -7.354 1.00 90.19 101 LEU A CA 1
ATOM 696 C C . LEU A 1 101 ? 6.504 10.346 -6.537 1.00 90.19 101 LEU A C 1
ATOM 698 O O . LEU A 1 101 ? 7.593 10.853 -6.825 1.00 90.19 101 LEU A O 1
ATOM 702 N N . PRO A 1 102 ? 5.801 10.767 -5.472 1.00 89.62 102 PRO A N 1
ATOM 703 C CA . PRO A 1 102 ? 6.316 11.742 -4.513 1.00 89.62 102 PRO A CA 1
ATOM 704 C C . PRO A 1 102 ? 7.671 11.314 -3.923 1.00 89.62 102 PRO A C 1
ATOM 706 O O . PRO A 1 102 ? 7.857 10.119 -3.683 1.00 89.62 102 PRO A O 1
ATOM 709 N N . PRO A 1 103 ? 8.602 12.242 -3.620 1.00 88.94 103 PRO A N 1
ATOM 710 C CA . PRO A 1 103 ? 9.957 11.909 -3.164 1.00 88.94 103 PRO A CA 1
ATOM 711 C C . PRO A 1 103 ? 9.998 10.920 -1.991 1.00 88.94 103 PRO A C 1
ATOM 713 O O . PRO A 1 103 ? 10.690 9.911 -2.071 1.00 88.94 103 PRO A O 1
ATOM 716 N N . ALA A 1 104 ? 9.168 11.131 -0.966 1.00 87.56 104 ALA A N 1
ATOM 717 C CA . ALA A 1 104 ? 9.088 10.225 0.180 1.00 87.56 104 ALA A CA 1
ATOM 718 C C . ALA A 1 104 ? 8.701 8.790 -0.229 1.00 87.56 104 ALA A C 1
ATOM 720 O O . ALA A 1 104 ? 9.318 7.820 0.206 1.00 87.56 104 ALA A O 1
ATOM 721 N N . LEU A 1 105 ? 7.717 8.645 -1.124 1.00 90.25 105 LEU A N 1
ATOM 722 C CA . LEU A 1 105 ? 7.282 7.337 -1.614 1.00 90.25 105 LEU A CA 1
ATOM 723 C C . LEU A 1 105 ? 8.292 6.717 -2.577 1.00 90.25 105 LEU A C 1
ATOM 725 O O . LEU A 1 105 ? 8.405 5.496 -2.627 1.00 90.25 105 LEU A O 1
ATOM 729 N N . ARG A 1 106 ? 9.052 7.528 -3.316 1.00 92.06 106 ARG A N 1
ATOM 730 C CA . ARG A 1 106 ? 10.102 7.034 -4.213 1.00 92.06 106 ARG A CA 1
ATOM 731 C C . ARG A 1 106 ? 11.154 6.244 -3.468 1.00 92.06 106 ARG A C 1
ATOM 733 O O . ARG A 1 106 ? 11.510 5.161 -3.926 1.00 92.06 106 ARG A O 1
ATOM 740 N N . ASP A 1 107 ? 11.644 6.778 -2.357 1.00 90.88 107 ASP A N 1
ATOM 741 C CA . ASP A 1 107 ? 12.699 6.136 -1.576 1.00 90.88 107 ASP A CA 1
ATOM 742 C C . ASP A 1 107 ? 12.170 4.911 -0.828 1.00 90.88 107 ASP A C 1
ATOM 744 O O . ASP A 1 107 ? 12.811 3.861 -0.844 1.00 90.88 107 ASP A O 1
ATOM 748 N N . THR A 1 108 ? 10.950 4.987 -0.286 1.00 91.88 108 THR A N 1
ATOM 749 C CA . THR A 1 108 ? 10.279 3.838 0.338 1.00 91.88 108 THR A CA 1
ATOM 750 C C . THR A 1 108 ? 10.039 2.708 -0.670 1.00 91.88 108 THR A C 1
ATOM 752 O O . THR A 1 108 ? 10.523 1.594 -0.485 1.00 91.88 108 THR A O 1
ATOM 755 N N . VAL A 1 109 ? 9.395 2.986 -1.808 1.00 91.81 109 VAL A N 1
ATOM 756 C CA . VAL A 1 109 ? 9.174 1.987 -2.868 1.00 91.81 109 VAL A CA 1
ATOM 757 C C . VAL A 1 109 ? 10.503 1.472 -3.423 1.00 91.81 109 VAL A C 1
ATOM 759 O O . VAL A 1 109 ? 10.571 0.319 -3.849 1.00 91.81 109 VAL A O 1
ATOM 762 N N . ARG A 1 110 ? 11.582 2.279 -3.391 1.00 91.56 110 ARG A N 1
ATOM 763 C CA . ARG A 1 110 ? 12.913 1.859 -3.846 1.00 91.56 110 ARG A CA 1
ATOM 764 C C . ARG A 1 110 ? 13.426 0.644 -3.071 1.00 91.56 110 ARG A C 1
ATOM 766 O O . ARG A 1 110 ? 13.949 -0.280 -3.696 1.00 91.56 110 ARG A O 1
ATOM 773 N N . THR A 1 111 ? 13.272 0.656 -1.755 1.00 90.69 111 THR A N 1
ATOM 774 C CA . THR A 1 111 ? 13.860 -0.325 -0.831 1.00 90.69 111 THR A CA 1
ATOM 775 C C . THR A 1 111 ? 12.889 -1.433 -0.422 1.00 90.69 111 THR A C 1
ATOM 777 O O . THR A 1 111 ? 13.317 -2.467 0.087 1.00 90.69 111 THR A O 1
ATOM 780 N N . MET A 1 112 ? 11.595 -1.259 -0.685 1.00 92.12 112 MET A N 1
ATOM 781 C CA . MET A 1 112 ? 10.562 -2.239 -0.359 1.00 92.12 112 MET A CA 1
ATOM 782 C C . MET A 1 112 ? 10.610 -3.520 -1.199 1.00 92.12 112 MET A C 1
ATOM 784 O O . MET A 1 112 ? 10.992 -3.533 -2.376 1.00 92.12 112 MET A O 1
ATOM 788 N N . LYS A 1 113 ? 10.130 -4.603 -0.579 1.00 93.50 113 LYS A N 1
ATOM 789 C CA . LYS A 1 113 ? 9.915 -5.909 -1.213 1.00 93.50 113 LYS A CA 1
ATOM 790 C C . LYS A 1 113 ? 8.598 -5.915 -1.997 1.00 93.50 113 LYS A C 1
ATOM 792 O O . LYS A 1 113 ? 7.646 -5.225 -1.630 1.00 93.50 113 LYS A O 1
ATOM 797 N N . LEU A 1 114 ? 8.525 -6.717 -3.059 1.00 94.50 114 LEU A N 1
ATOM 798 C CA . LEU A 1 114 ? 7.255 -6.965 -3.748 1.00 94.50 114 LEU A CA 1
ATOM 799 C C . LEU A 1 114 ? 6.253 -7.604 -2.774 1.00 94.50 114 LEU A C 1
ATOM 801 O O . LEU A 1 114 ? 6.646 -8.393 -1.919 1.00 94.50 114 LEU A O 1
ATOM 805 N N . GLY A 1 115 ? 4.982 -7.241 -2.900 1.00 94.38 115 GLY A N 1
ATOM 806 C CA . GLY A 1 115 ? 3.898 -7.687 -2.030 1.00 94.38 115 GLY A CA 1
ATOM 807 C C . GLY A 1 115 ? 3.760 -6.905 -0.724 1.00 94.38 115 GLY A C 1
ATOM 808 O O . GLY A 1 115 ? 2.775 -7.110 -0.031 1.00 94.38 115 GLY A O 1
ATOM 809 N N . THR A 1 116 ? 4.687 -5.996 -0.395 1.00 94.31 116 THR A N 1
ATOM 810 C CA . THR A 1 116 ? 4.617 -5.198 0.843 1.00 94.31 116 THR A CA 1
ATOM 811 C C . THR A 1 116 ? 3.926 -3.850 0.646 1.00 94.31 116 THR A C 1
ATOM 813 O O . THR A 1 116 ? 3.945 -3.271 -0.447 1.00 94.31 116 THR A O 1
ATOM 816 N N . ALA A 1 117 ? 3.322 -3.356 1.727 1.00 94.50 117 ALA A N 1
ATOM 817 C CA . ALA A 1 117 ? 2.632 -2.075 1.806 1.00 94.50 117 ALA A CA 1
ATOM 818 C C . ALA A 1 117 ? 3.551 -0.933 2.281 1.00 94.50 117 ALA A C 1
ATOM 820 O O . ALA A 1 117 ? 4.427 -1.131 3.123 1.00 94.50 117 ALA A O 1
ATOM 821 N N . THR A 1 118 ? 3.358 0.273 1.741 1.00 92.75 118 THR A N 1
ATOM 822 C CA . THR A 1 118 ? 4.044 1.490 2.195 1.00 92.75 118 THR A CA 1
ATOM 823 C C . THR A 1 118 ? 3.486 1.949 3.539 1.00 92.75 118 THR A C 1
ATOM 825 O O . THR A 1 118 ? 2.398 1.549 3.953 1.00 92.75 118 THR A O 1
ATOM 828 N N . GLN A 1 119 ? 4.176 2.895 4.180 1.00 90.62 119 GLN A N 1
ATOM 829 C CA . GLN A 1 119 ? 3.537 3.725 5.201 1.00 90.62 119 GLN A CA 1
ATOM 830 C C . GLN A 1 119 ? 2.296 4.433 4.636 1.00 90.62 119 GLN A C 1
ATOM 832 O O . GLN A 1 119 ? 2.208 4.682 3.425 1.00 90.62 119 GLN A O 1
ATOM 837 N N . MET A 1 120 ? 1.345 4.746 5.517 1.00 91.19 120 MET A N 1
ATOM 838 C CA . MET A 1 120 ? 0.161 5.502 5.128 1.00 91.19 120 MET A CA 1
ATOM 839 C C . MET A 1 120 ? 0.540 6.930 4.731 1.00 91.19 120 MET A C 1
ATOM 841 O O . MET A 1 120 ? 1.464 7.519 5.291 1.00 91.19 120 MET A O 1
ATOM 845 N N . PHE A 1 121 ? -0.192 7.488 3.779 1.00 90.19 121 PHE A N 1
ATOM 846 C CA . PHE A 1 121 ? -0.048 8.871 3.347 1.00 90.19 121 PHE A CA 1
ATOM 847 C C . PHE A 1 121 ? -1.419 9.472 3.026 1.00 90.19 121 PHE A C 1
ATOM 849 O O . PHE A 1 121 ? -2.395 8.755 2.787 1.00 90.19 121 PHE A O 1
ATOM 856 N N . GLY A 1 122 ? -1.472 10.800 3.003 1.00 88.00 122 GLY A N 1
ATOM 857 C CA . GLY A 1 122 ? -2.706 11.576 2.907 1.00 88.00 122 GLY A CA 1
ATOM 858 C C . GLY A 1 122 ? -3.047 12.250 4.231 1.00 88.00 122 GLY A C 1
ATOM 859 O O . GLY A 1 122 ? -2.438 11.957 5.261 1.00 88.00 122 GLY A O 1
ATOM 860 N N . ASP A 1 123 ? -4.009 13.164 4.180 1.00 83.31 123 ASP A N 1
ATOM 861 C CA . ASP A 1 123 ? -4.423 13.955 5.331 1.00 83.31 123 ASP A CA 1
ATOM 862 C C . ASP A 1 123 ? -5.847 13.592 5.767 1.00 83.31 123 ASP A C 1
ATOM 864 O O . ASP A 1 123 ? -6.742 13.363 4.945 1.00 83.31 123 ASP A O 1
ATOM 868 N N . ARG A 1 124 ? -6.071 13.564 7.086 1.00 83.50 124 ARG A N 1
ATOM 869 C CA . ARG A 1 124 ? -7.409 13.353 7.662 1.00 83.50 124 ARG A CA 1
ATOM 870 C C . ARG A 1 124 ? -8.361 14.485 7.270 1.00 83.50 124 ARG A C 1
ATOM 872 O O . ARG A 1 124 ? -9.538 14.228 7.052 1.00 83.50 124 ARG A O 1
ATOM 879 N N . SER A 1 125 ? -7.836 15.696 7.112 1.00 84.50 125 SER A N 1
ATOM 880 C CA . SER A 1 125 ? -8.571 16.896 6.704 1.00 84.50 125 SER A CA 1
ATOM 881 C C . SER A 1 125 ? -9.002 16.843 5.234 1.00 84.50 125 SER A C 1
ATOM 883 O O . SER A 1 125 ? -10.057 17.362 4.891 1.00 84.50 125 SER A O 1
ATOM 885 N N . GLU A 1 126 ? -8.241 16.165 4.363 1.00 85.00 126 GLU A N 1
ATOM 886 C CA . GLU A 1 126 ? -8.664 15.848 2.983 1.00 85.00 126 GLU A CA 1
ATOM 887 C C . GLU A 1 126 ? -9.705 14.712 2.925 1.00 85.00 126 GLU A C 1
ATOM 889 O O . GLU A 1 126 ? -10.231 14.381 1.857 1.00 85.00 126 GLU A O 1
ATOM 894 N N . GLY A 1 127 ? -9.984 14.079 4.068 1.00 88.31 127 GLY A N 1
ATOM 895 C CA . GLY A 1 127 ? -10.958 13.005 4.209 1.00 88.31 127 GLY A CA 1
ATOM 896 C C . GLY A 1 127 ? -10.535 11.681 3.572 1.00 88.31 127 GLY A C 1
ATOM 897 O O . GLY A 1 127 ? -11.380 10.827 3.285 1.00 88.31 127 GLY A O 1
ATOM 898 N N . LYS A 1 128 ? -9.240 11.483 3.281 1.00 92.12 128 LYS A N 1
ATOM 899 C CA . LYS A 1 128 ? -8.740 10.270 2.612 1.00 92.12 128 LYS A CA 1
ATOM 900 C C . LYS A 1 128 ? -7.358 9.885 3.120 1.00 92.12 128 LYS A C 1
ATOM 902 O O . LYS A 1 128 ? -6.416 10.664 3.027 1.00 92.12 128 LYS A O 1
ATOM 907 N N . VAL A 1 129 ? -7.220 8.630 3.539 1.00 93.44 129 VAL A N 1
ATOM 908 C CA . VAL A 1 129 ? -5.930 8.030 3.910 1.00 93.44 129 VAL A CA 1
ATOM 909 C C . VAL A 1 129 ? -5.644 6.858 2.981 1.00 93.44 129 VAL A C 1
ATOM 911 O O . VAL A 1 129 ? -6.552 6.113 2.601 1.00 93.44 129 VAL A O 1
ATOM 914 N N . ARG A 1 130 ? -4.387 6.724 2.552 1.00 94.12 130 ARG A N 1
ATOM 915 C CA . ARG A 1 130 ? -3.989 5.820 1.472 1.00 94.12 130 ARG A CA 1
ATOM 916 C C . ARG A 1 130 ? -2.730 5.043 1.811 1.00 94.12 130 ARG A C 1
ATOM 918 O O . ARG A 1 130 ? -1.885 5.510 2.566 1.00 94.12 130 ARG A O 1
ATOM 925 N N . VAL A 1 131 ? -2.597 3.877 1.193 1.00 94.88 131 VAL A N 1
ATOM 926 C CA . VAL A 1 131 ? -1.407 3.020 1.226 1.00 94.88 131 VAL A CA 1
ATOM 927 C C . VAL A 1 131 ? -1.167 2.477 -0.182 1.00 94.88 131 VAL A C 1
ATOM 929 O O . VAL A 1 131 ? -2.123 2.198 -0.909 1.00 94.88 131 VAL A O 1
ATOM 932 N N . LEU A 1 132 ? 0.099 2.323 -0.576 1.00 94.56 132 LEU A N 1
ATOM 933 C CA . LEU A 1 132 ? 0.482 1.651 -1.817 1.00 94.56 132 LEU A CA 1
ATOM 934 C C . LEU A 1 132 ? 1.063 0.276 -1.504 1.00 94.56 132 LEU A C 1
ATOM 936 O O . LEU A 1 132 ? 1.897 0.140 -0.618 1.00 94.56 132 LEU A O 1
ATOM 940 N N . VAL A 1 133 ? 0.674 -0.729 -2.276 1.00 95.94 133 VAL A N 1
ATOM 941 C CA . VAL A 1 133 ? 1.251 -2.073 -2.238 1.00 95.94 133 VAL A CA 1
ATOM 942 C C . VAL A 1 133 ? 2.018 -2.293 -3.530 1.00 95.94 133 VAL A C 1
ATOM 944 O O . VAL A 1 133 ? 1.470 -2.124 -4.621 1.00 95.94 133 VAL A O 1
ATOM 947 N N . LEU A 1 134 ? 3.297 -2.639 -3.416 1.00 95.81 134 LEU A N 1
ATOM 948 C CA . LEU A 1 134 ? 4.178 -2.790 -4.570 1.00 95.81 134 LEU A CA 1
ATOM 949 C C . LEU A 1 134 ? 4.015 -4.171 -5.207 1.00 95.81 134 LEU A C 1
ATOM 951 O O . LEU A 1 134 ? 4.396 -5.168 -4.608 1.00 95.81 134 LEU A O 1
ATOM 955 N N . CYS A 1 135 ? 3.521 -4.241 -6.442 1.00 96.06 135 CYS A N 1
ATOM 956 C CA . CYS A 1 135 ? 3.225 -5.512 -7.110 1.00 96.06 135 CYS A CA 1
ATOM 957 C C . CYS A 1 135 ? 4.263 -5.936 -8.135 1.00 96.06 135 CYS A C 1
ATOM 959 O O . CYS A 1 135 ? 4.584 -7.117 -8.225 1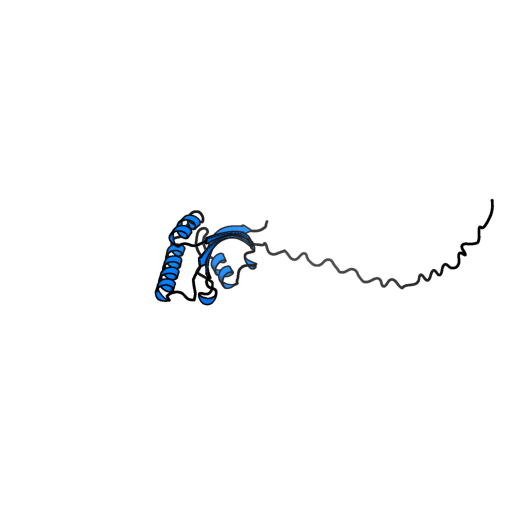.00 96.06 135 CYS A O 1
ATOM 961 N N . ALA A 1 136 ? 4.818 -4.990 -8.889 1.00 94.81 136 ALA A N 1
ATOM 962 C CA . ALA A 1 136 ? 5.873 -5.296 -9.843 1.00 94.81 136 ALA A CA 1
ATOM 963 C C . ALA A 1 136 ? 6.815 -4.113 -10.033 1.00 94.81 136 ALA A C 1
ATOM 965 O O . ALA A 1 136 ? 6.455 -2.955 -9.811 1.00 94.81 136 ALA A O 1
ATOM 966 N N . ARG A 1 137 ? 8.030 -4.431 -10.479 1.00 93.94 137 ARG A N 1
ATOM 967 C CA . ARG A 1 137 ? 9.063 -3.472 -10.862 1.00 93.94 137 ARG A CA 1
ATOM 968 C C . ARG A 1 137 ? 9.663 -3.945 -12.172 1.00 93.94 137 ARG A C 1
ATOM 970 O O . ARG A 1 137 ? 10.127 -5.077 -12.255 1.00 93.94 137 ARG A O 1
ATOM 977 N N . ALA A 1 138 ? 9.641 -3.087 -13.176 1.00 91.44 138 ALA A N 1
ATOM 978 C CA . ALA A 1 138 ? 10.208 -3.355 -14.483 1.00 91.44 138 ALA A CA 1
ATOM 979 C C . ALA A 1 138 ? 11.204 -2.253 -14.833 1.00 91.44 138 ALA A C 1
ATOM 981 O O . ALA A 1 138 ? 10.990 -1.085 -14.519 1.00 91.44 138 ALA A O 1
ATOM 982 N N . VAL A 1 139 ? 12.302 -2.629 -15.477 1.00 88.56 139 VAL A N 1
ATOM 983 C CA . VAL A 1 139 ? 13.239 -1.676 -16.070 1.00 88.56 139 VAL A CA 1
ATOM 984 C C . VAL A 1 139 ? 12.917 -1.623 -17.556 1.00 88.56 139 VAL A C 1
ATOM 986 O O . VAL A 1 139 ? 12.905 -2.667 -18.209 1.00 88.56 139 VAL A O 1
ATOM 989 N N . GLU A 1 140 ? 12.616 -0.431 -18.063 1.00 79.75 140 GLU A N 1
ATOM 990 C CA . GLU A 1 140 ? 12.402 -0.187 -19.487 1.00 79.75 140 GLU A CA 1
ATOM 991 C C . GLU A 1 140 ? 13.658 -0.634 -20.249 1.00 79.75 140 GLU A C 1
ATOM 993 O O . GLU A 1 140 ? 14.786 -0.299 -19.859 1.00 79.75 140 GLU A O 1
ATOM 998 N N . ARG A 1 141 ? 13.456 -1.520 -21.229 1.00 71.06 141 ARG A N 1
ATOM 999 C CA . ARG A 1 141 ? 14.533 -2.253 -21.905 1.00 71.06 141 ARG A CA 1
ATOM 1000 C C . ARG A 1 141 ? 15.157 -1.450 -23.028 1.00 71.06 141 ARG A C 1
ATOM 1002 O O . ARG A 1 141 ? 14.391 -0.861 -23.813 1.00 71.06 141 ARG A O 1
#

Radius of gyration: 31.84 Å; chains: 1; bounding box: 55×54×98 Å

Foldseek 3Di:
DYDDDDDDDDDDDDDPDDDDPPPDDDDDPDPPDPDPWWKWFKKKKWKDFADLPDDPVVRVVLVVLLQVLQQPFQAPVCVVVSSVVSVIDIDIDGRHTLVNDDPVVSVQLVPDDARHKDGWDDDVVVRMIMIMHTHDMDTHD

Sequence (141 aa):
MTKTLTRLSIAALAISLIAPFALAAAPKPAPKKATPKLVLVTVKQMTVAVDPAGDEKAIADKIAAFQQASLGIFSCADVAGVAKTVGASVADAAGVPLTALPPALRDTVRTMKLGTATQMFGDRSEGKVRVLVLCARAVER